Protein AF-A0A6J4G4M0-F1 (afdb_monomer_lite)

Structure (mmCIF, N/CA/C/O backbone):
data_AF-A0A6J4G4M0-F1
#
_entry.id   AF-A0A6J4G4M0-F1
#
loop_
_atom_site.group_PDB
_atom_site.id
_atom_site.type_symbol
_atom_site.label_atom_id
_atom_site.label_alt_id
_atom_site.label_comp_id
_atom_site.label_asym_id
_atom_site.label_entity_id
_atom_site.label_seq_id
_atom_site.pdbx_PDB_ins_code
_atom_site.Cartn_x
_atom_site.Cartn_y
_atom_site.Cartn_z
_atom_site.occupancy
_atom_site.B_iso_or_equiv
_atom_site.auth_seq_id
_atom_site.auth_comp_id
_atom_site.auth_asym_id
_atom_site.auth_atom_id
_atom_site.pdbx_PDB_model_num
ATO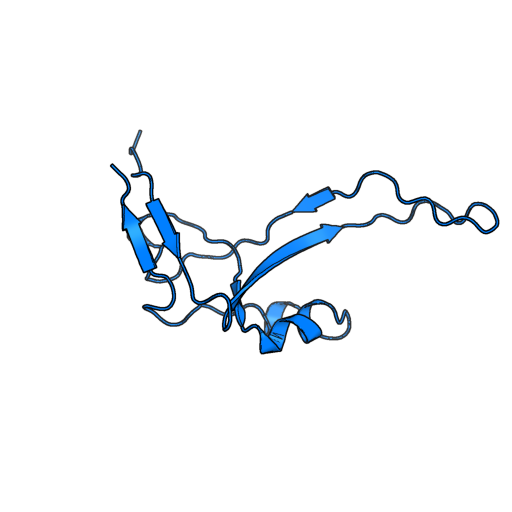M 1 N N . MET A 1 1 ? -20.506 12.046 16.656 1.00 43.09 1 MET A N 1
ATOM 2 C CA . MET A 1 1 ? -19.083 11.739 16.390 1.00 43.09 1 MET A CA 1
ATOM 3 C C . MET A 1 1 ? -18.905 10.247 16.603 1.00 43.09 1 MET A C 1
ATOM 5 O O . MET A 1 1 ? -19.056 9.804 17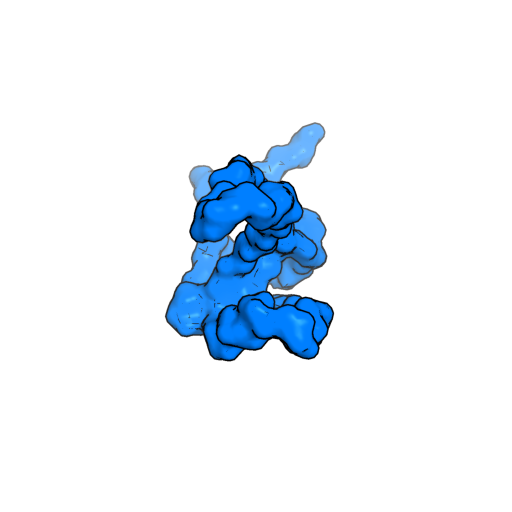.731 1.00 43.09 1 MET A O 1
ATOM 9 N N . VAL A 1 2 ? -18.706 9.461 15.544 1.00 59.28 2 VAL A N 1
ATOM 10 C CA . VAL A 1 2 ? -18.390 8.032 15.698 1.00 59.28 2 VAL A CA 1
ATOM 11 C C . VAL A 1 2 ? -16.903 7.956 16.014 1.00 59.28 2 VAL A C 1
ATOM 13 O O . VAL A 1 2 ? -16.080 8.284 15.161 1.00 59.28 2 VAL A O 1
ATOM 16 N N . TRP A 1 3 ? -16.559 7.618 17.254 1.00 60.03 3 TRP A N 1
ATOM 17 C CA . TRP A 1 3 ? -15.174 7.352 17.629 1.00 60.03 3 TRP A CA 1
ATOM 18 C C . TRP A 1 3 ? -14.712 6.101 16.876 1.00 60.03 3 TRP A C 1
ATOM 20 O O . TRP A 1 3 ? -15.330 5.044 17.000 1.00 60.03 3 TRP A O 1
ATOM 30 N N . ARG A 1 4 ? -13.677 6.235 16.042 1.00 73.94 4 ARG A N 1
ATOM 31 C CA . ARG A 1 4 ? -13.031 5.096 15.385 1.00 73.94 4 ARG A CA 1
ATOM 32 C C . ARG A 1 4 ? -11.834 4.686 16.242 1.00 73.94 4 ARG A C 1
ATOM 34 O O . ARG A 1 4 ? -11.064 5.567 16.626 1.00 73.94 4 ARG A O 1
ATOM 41 N N . PRO A 1 5 ? -11.686 3.394 16.562 1.00 78.44 5 PRO A N 1
ATOM 42 C CA . PRO A 1 5 ? -10.592 2.942 17.400 1.00 78.44 5 PRO A CA 1
ATOM 43 C C . PRO A 1 5 ? -9.241 3.179 16.727 1.00 78.44 5 PRO A C 1
ATOM 45 O O . PRO A 1 5 ? -9.125 3.097 15.502 1.00 78.44 5 PRO A O 1
ATOM 48 N N . LEU A 1 6 ? -8.212 3.449 17.533 1.00 85.31 6 LEU A N 1
ATOM 49 C CA . LEU A 1 6 ? -6.839 3.450 17.045 1.00 85.31 6 LEU A CA 1
ATOM 50 C C . LEU A 1 6 ? -6.483 2.020 16.628 1.00 85.31 6 LEU A C 1
ATOM 52 O O . LEU A 1 6 ? -6.663 1.084 17.403 1.00 85.31 6 LEU A O 1
ATOM 56 N N . ILE A 1 7 ? -5.994 1.846 15.403 1.00 88.44 7 ILE A N 1
ATOM 57 C CA . ILE A 1 7 ? -5.586 0.542 14.877 1.00 88.4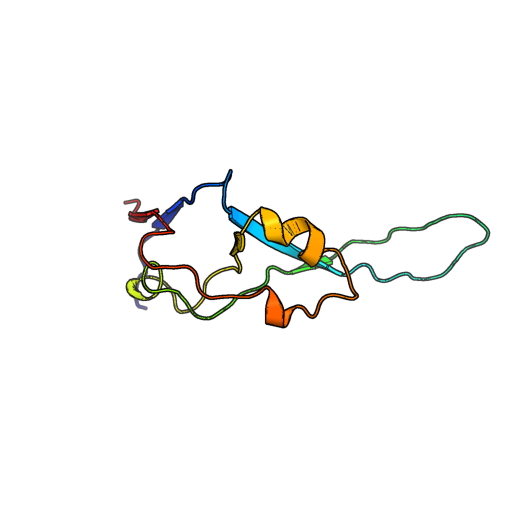4 7 ILE A CA 1
ATOM 58 C C . ILE A 1 7 ? -4.114 0.556 14.486 1.00 88.44 7 ILE A C 1
ATOM 60 O O . ILE A 1 7 ? -3.594 1.546 13.971 1.00 88.44 7 ILE A O 1
ATOM 64 N N . ARG A 1 8 ? -3.447 -0.574 14.697 1.00 90.44 8 ARG A N 1
ATOM 65 C CA . ARG A 1 8 ? -2.143 -0.896 14.135 1.00 90.44 8 ARG A CA 1
ATOM 66 C C . ARG A 1 8 ? -2.360 -1.847 12.968 1.00 90.44 8 ARG A C 1
ATOM 68 O O . ARG A 1 8 ? -2.962 -2.901 13.133 1.00 90.44 8 ARG A O 1
ATOM 75 N N . VAL A 1 9 ? -1.842 -1.480 11.803 1.00 89.44 9 VAL A N 1
ATOM 76 C CA . VAL A 1 9 ? -1.903 -2.302 10.591 1.00 89.44 9 VAL A CA 1
ATOM 77 C C . VAL A 1 9 ? -0.495 -2.786 10.269 1.00 89.44 9 VAL A C 1
ATOM 79 O O . VAL A 1 9 ? 0.437 -1.984 10.218 1.00 89.44 9 VAL A O 1
ATOM 82 N N . ARG A 1 10 ? -0.333 -4.094 10.070 1.00 91.19 10 ARG A N 1
ATOM 83 C CA . ARG A 1 10 ? 0.916 -4.735 9.638 1.00 91.19 10 ARG A CA 1
ATOM 84 C C . ARG A 1 10 ? 0.681 -5.509 8.339 1.00 91.19 10 ARG A C 1
ATOM 86 O O . ARG A 1 10 ? -0.415 -6.010 8.101 1.00 91.19 10 ARG A O 1
ATOM 93 N N . CYS A 1 11 ? 1.726 -5.643 7.537 1.00 90.50 11 CYS A N 1
ATOM 94 C CA . CYS A 1 11 ? 1.778 -6.495 6.352 1.00 90.50 11 CYS A CA 1
ATOM 95 C C . CYS A 1 11 ? 3.175 -7.111 6.230 1.00 90.50 11 CYS A C 1
ATOM 97 O O . CYS A 1 11 ? 4.121 -6.643 6.866 1.00 90.50 11 CYS A O 1
ATOM 99 N N . ASP A 1 12 ? 3.302 -8.142 5.401 1.00 91.81 12 ASP A N 1
ATOM 100 C CA . ASP A 1 12 ? 4.600 -8.679 5.002 1.00 91.81 12 ASP A CA 1
ATOM 101 C C . ASP A 1 12 ? 5.319 -7.672 4.089 1.00 91.81 12 ASP A C 1
ATOM 103 O O . ASP A 1 12 ? 4.918 -7.478 2.943 1.00 91.81 12 ASP A O 1
ATOM 107 N N . PHE A 1 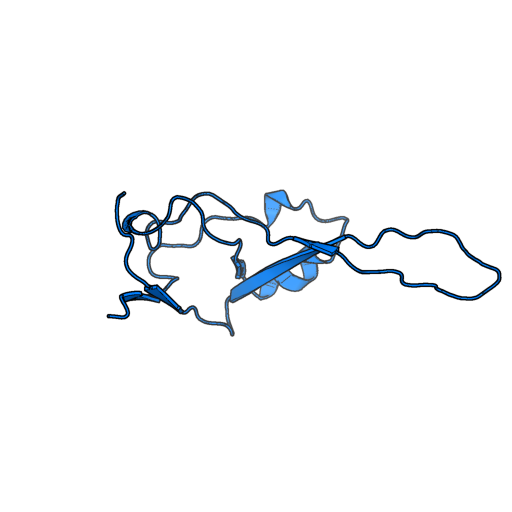13 ? 6.360 -7.011 4.599 1.00 85.56 13 PHE A N 1
ATOM 108 C CA . PHE A 1 13 ? 7.132 -6.033 3.831 1.00 85.56 13 PHE A CA 1
ATOM 109 C C . PHE A 1 13 ? 8.080 -6.673 2.813 1.00 85.56 13 PHE A C 1
ATOM 111 O O . PHE A 1 13 ? 8.454 -6.008 1.846 1.00 85.56 13 PHE A O 1
ATOM 118 N N . ASP A 1 14 ? 8.452 -7.942 2.970 1.00 90.44 14 ASP A N 1
ATOM 119 C CA . ASP A 1 14 ? 9.241 -8.644 1.952 1.00 90.44 14 ASP A CA 1
ATOM 120 C C . ASP A 1 14 ? 8.388 -8.924 0.718 1.00 90.44 14 ASP A C 1
ATOM 122 O O . ASP A 1 14 ? 8.891 -8.943 -0.405 1.00 90.44 14 ASP A O 1
ATOM 126 N N . ARG A 1 15 ? 7.073 -9.030 0.903 1.00 90.44 15 ARG A N 1
ATOM 127 C CA . ARG A 1 15 ? 6.128 -9.205 -0.192 1.00 90.44 15 ARG A CA 1
ATOM 128 C C . ARG A 1 15 ? 5.459 -7.918 -0.663 1.00 90.44 15 ARG A C 1
ATOM 130 O O . ARG A 1 15 ? 5.169 -7.809 -1.848 1.00 90.44 15 ARG A O 1
ATOM 137 N N . PHE A 1 16 ? 5.225 -6.943 0.207 1.00 88.75 16 PHE A N 1
ATOM 138 C CA . PHE A 1 16 ? 4.414 -5.767 -0.107 1.00 88.75 16 PHE A CA 1
ATOM 139 C C . PHE A 1 16 ? 5.100 -4.443 0.243 1.00 88.75 16 PHE A C 1
ATOM 141 O O . PHE A 1 16 ? 5.797 -4.327 1.248 1.00 88.75 16 PHE A O 1
ATOM 148 N N . ALA A 1 17 ? 4.863 -3.412 -0.570 1.00 84.62 17 ALA A N 1
ATOM 149 C CA . ALA A 1 17 ? 5.426 -2.077 -0.383 1.00 84.62 17 ALA A CA 1
ATOM 150 C C . ALA A 1 17 ? 4.331 -0.991 -0.452 1.00 84.62 17 ALA A C 1
ATOM 152 O O . ALA A 1 17 ? 3.620 -0.904 -1.460 1.00 84.62 17 ALA A O 1
ATOM 153 N N . PRO A 1 18 ? 4.175 -0.149 0.588 1.00 79.50 18 PRO A N 1
ATOM 154 C CA . PRO A 1 18 ? 3.383 1.077 0.501 1.00 79.50 18 PRO A CA 1
ATOM 155 C C . PRO A 1 18 ? 4.006 2.055 -0.499 1.00 79.50 18 PRO A C 1
ATOM 157 O O . PRO A 1 18 ? 5.231 2.158 -0.564 1.00 79.50 18 PRO A O 1
ATOM 160 N N . ILE A 1 19 ? 3.180 2.792 -1.247 1.00 78.31 19 ILE A N 1
ATOM 161 C CA . ILE A 1 19 ? 3.672 3.758 -2.240 1.00 78.31 19 ILE A CA 1
ATOM 162 C C . ILE A 1 19 ? 3.379 5.215 -1.872 1.00 78.31 19 ILE A C 1
ATOM 164 O O . ILE A 1 19 ? 2.273 5.579 -1.463 1.00 78.31 19 ILE A O 1
ATOM 168 N N . GLU A 1 20 ? 4.377 6.062 -2.110 1.00 67.44 20 GLU A N 1
ATOM 169 C CA . GLU A 1 20 ? 4.284 7.520 -2.075 1.00 67.44 20 GLU A CA 1
ATOM 170 C C . GLU A 1 20 ? 4.422 8.056 -3.507 1.00 67.44 20 GLU A C 1
ATOM 172 O O . GLU A 1 20 ? 5.287 7.617 -4.266 1.00 67.44 20 GLU A O 1
ATOM 177 N N . VAL A 1 21 ? 3.564 8.997 -3.904 1.00 60.00 21 VAL A N 1
ATOM 178 C CA . VAL A 1 21 ? 3.672 9.694 -5.193 1.00 60.00 21 VAL A CA 1
ATOM 179 C C . VAL A 1 21 ? 4.448 10.980 -4.961 1.00 60.00 21 VAL A C 1
ATOM 181 O O . VAL A 1 21 ? 3.937 11.898 -4.322 1.00 60.00 21 VAL A O 1
ATOM 184 N N . VAL A 1 22 ? 5.662 11.073 -5.497 1.00 56.66 22 VAL A N 1
ATOM 185 C CA . VAL A 1 22 ? 6.460 12.305 -5.472 1.00 56.66 22 VAL A CA 1
ATOM 186 C C . VAL A 1 22 ? 6.215 13.067 -6.770 1.00 56.66 22 VAL A C 1
ATOM 188 O O . VAL A 1 22 ? 6.514 12.561 -7.848 1.00 56.66 22 VAL A O 1
ATOM 191 N N . GLN A 1 23 ? 5.672 14.283 -6.685 1.00 53.41 23 GLN A N 1
ATOM 192 C CA . GLN A 1 23 ? 5.635 15.192 -7.829 1.00 53.41 23 GLN A CA 1
ATOM 193 C C . GLN A 1 23 ? 6.854 16.109 -7.747 1.00 53.41 23 GLN A C 1
ATOM 195 O O . GLN A 1 23 ? 6.928 16.984 -6.882 1.00 53.41 23 GLN A O 1
ATOM 200 N N . SER A 1 24 ? 7.820 15.901 -8.638 1.00 53.16 24 SER A N 1
ATOM 201 C CA . SER A 1 24 ? 8.863 16.885 -8.912 1.00 53.16 24 SER A CA 1
ATOM 202 C C . SER A 1 24 ? 8.379 17.816 -10.025 1.00 53.16 24 SER A C 1
ATOM 204 O O . SER A 1 24 ? 7.963 17.372 -11.094 1.00 53.16 24 SER A O 1
ATOM 206 N N . PHE A 1 25 ? 8.410 19.123 -9.773 1.00 49.00 25 PHE A N 1
ATOM 207 C CA . PHE A 1 25 ? 8.202 20.132 -10.809 1.00 49.00 25 PHE A CA 1
ATOM 208 C C . PHE A 1 25 ? 9.582 20.615 -11.268 1.00 49.00 25 PHE A C 1
ATOM 210 O O . PHE A 1 25 ? 10.246 21.308 -10.499 1.00 49.00 25 PHE A O 1
ATOM 217 N N . PRO A 1 26 ? 10.066 20.266 -12.475 1.00 49.28 26 PRO A N 1
ATOM 218 C CA . PRO A 1 26 ? 11.263 20.904 -12.999 1.00 49.28 26 PRO A CA 1
ATOM 219 C C . PRO A 1 26 ? 10.937 22.363 -13.344 1.00 49.28 26 PRO A C 1
ATOM 221 O O . PRO A 1 26 ? 10.211 22.638 -14.300 1.00 49.28 26 PRO A O 1
ATOM 224 N N . VAL A 1 27 ? 11.483 23.307 -12.577 1.00 49.09 27 VAL A N 1
ATOM 225 C CA . VAL A 1 27 ? 11.555 24.722 -12.963 1.00 49.09 27 VAL A CA 1
ATOM 226 C C . VAL A 1 27 ? 12.964 24.990 -13.478 1.00 49.09 27 VAL A C 1
ATOM 228 O O . VAL A 1 27 ? 13.897 25.132 -12.703 1.00 49.09 27 VAL A O 1
ATOM 231 N N . GLY A 1 28 ? 13.088 25.053 -14.806 1.00 47.50 28 GLY A N 1
ATOM 232 C CA . GLY A 1 28 ? 14.217 25.650 -15.523 1.00 47.50 28 GLY A CA 1
ATOM 233 C C . GLY A 1 28 ? 15.567 24.921 -15.449 1.00 47.50 28 GLY A C 1
ATOM 234 O O . GLY A 1 28 ? 16.113 24.640 -14.391 1.00 47.50 28 GLY A O 1
ATOM 235 N N . LEU A 1 29 ? 16.181 24.716 -16.616 1.00 49.00 29 LEU A N 1
ATOM 236 C CA . LEU A 1 29 ? 17.622 24.483 -16.717 1.00 49.00 29 LEU A CA 1
ATOM 237 C C . LEU A 1 29 ? 18.337 25.831 -16.566 1.00 49.00 29 LEU A C 1
ATOM 239 O O . LEU A 1 29 ? 18.441 26.593 -17.530 1.00 49.00 29 LEU A O 1
ATOM 243 N N . ALA A 1 30 ? 18.849 26.139 -15.378 1.00 48.69 30 ALA A N 1
ATOM 244 C CA . ALA A 1 30 ? 19.818 27.217 -15.228 1.00 48.69 30 ALA A CA 1
ATOM 245 C C . ALA A 1 30 ? 21.212 26.654 -15.532 1.00 48.69 30 ALA A C 1
ATOM 247 O O . ALA A 1 30 ? 21.875 26.093 -14.671 1.00 48.69 30 ALA A O 1
ATOM 248 N N . LYS A 1 31 ? 21.636 26.771 -16.797 1.00 50.06 31 LYS A N 1
ATOM 249 C CA . LYS A 1 31 ? 23.049 26.744 -17.220 1.00 50.06 31 LYS A CA 1
ATOM 250 C C . LYS A 1 31 ? 23.930 25.665 -16.546 1.00 50.06 31 LYS A C 1
ATOM 252 O O . LYS A 1 31 ? 25.009 25.977 -16.061 1.00 50.06 31 LYS A O 1
ATOM 257 N N . GLY A 1 32 ? 23.494 24.406 -16.584 1.00 53.91 32 GLY A N 1
ATOM 258 C CA . GLY A 1 32 ? 24.301 23.255 -16.153 1.00 53.91 32 GLY A CA 1
ATOM 259 C C . GLY A 1 32 ? 24.029 22.734 -14.741 1.00 53.91 32 GLY A C 1
ATOM 260 O O . GLY A 1 32 ? 24.533 21.660 -14.426 1.00 53.91 32 GLY A O 1
ATOM 261 N N . ASP A 1 33 ? 23.186 23.404 -13.951 1.00 47.25 33 ASP A N 1
ATOM 262 C CA . ASP A 1 33 ? 22.832 22.958 -12.600 1.00 47.25 33 ASP A CA 1
ATOM 263 C C . ASP A 1 33 ? 21.389 22.428 -12.538 1.00 47.25 33 ASP A C 1
ATOM 265 O O . ASP A 1 33 ? 20.444 23.055 -13.028 1.00 47.25 33 ASP A O 1
ATOM 269 N N . VAL A 1 34 ? 21.211 21.255 -11.920 1.00 55.50 34 VAL A N 1
ATOM 270 C CA . VAL A 1 34 ? 19.893 20.717 -11.552 1.00 55.50 34 VAL A CA 1
ATOM 271 C C . VAL A 1 34 ? 19.489 21.352 -10.226 1.00 55.50 34 VAL A C 1
ATOM 273 O O . VAL A 1 34 ? 20.033 21.011 -9.177 1.00 55.50 34 VAL A O 1
ATOM 276 N N . VAL A 1 35 ? 18.528 22.270 -10.266 1.00 52.88 35 VAL A N 1
ATOM 277 C CA . VAL A 1 35 ? 17.924 22.843 -9.059 1.00 52.88 35 VAL A CA 1
ATOM 278 C C . VAL A 1 35 ? 16.709 21.993 -8.681 1.00 52.88 35 VAL A C 1
ATOM 280 O O . VAL A 1 35 ? 15.741 21.922 -9.436 1.00 52.88 35 VAL A O 1
ATOM 283 N N . ILE A 1 36 ? 16.758 21.325 -7.524 1.00 58.41 36 ILE A N 1
ATOM 284 C CA . ILE A 1 36 ? 15.601 20.629 -6.939 1.00 58.41 36 ILE A CA 1
ATOM 285 C C . ILE A 1 36 ? 14.997 21.557 -5.883 1.00 58.41 36 ILE A C 1
ATOM 287 O O . ILE A 1 36 ? 15.531 21.668 -4.782 1.00 58.41 36 ILE A O 1
ATOM 291 N N . GLU A 1 37 ? 13.899 22.238 -6.210 1.00 60.66 37 GLU A N 1
ATOM 292 C CA . GLU A 1 37 ? 13.103 22.974 -5.220 1.00 60.66 37 GLU A CA 1
ATOM 293 C C . GLU A 1 37 ? 11.985 22.076 -4.653 1.00 60.66 37 GLU A C 1
ATOM 295 O O . GLU A 1 37 ? 11.606 21.077 -5.265 1.00 60.66 37 GLU A O 1
ATOM 300 N N . THR A 1 38 ? 11.524 22.398 -3.439 1.00 57.19 38 THR A N 1
ATOM 301 C CA . THR A 1 38 ? 10.668 21.613 -2.530 1.00 57.19 38 THR A CA 1
ATOM 302 C C . THR A 1 38 ? 9.846 20.493 -3.185 1.00 57.19 38 THR A C 1
ATOM 304 O O . THR A 1 38 ? 8.829 20.725 -3.837 1.00 57.19 38 THR A O 1
ATOM 307 N N . THR A 1 39 ? 10.235 19.243 -2.924 1.00 61.09 39 THR A N 1
ATOM 308 C CA . THR A 1 39 ? 9.472 18.055 -3.320 1.00 61.09 39 THR A CA 1
ATOM 309 C C . THR A 1 39 ? 8.169 17.964 -2.528 1.00 61.09 39 THR A C 1
ATOM 311 O O . THR A 1 39 ? 8.197 17.888 -1.297 1.00 61.09 39 THR A O 1
ATOM 314 N N . ARG A 1 40 ? 7.022 17.918 -3.217 1.00 67.88 40 ARG A N 1
ATOM 315 C CA . ARG A 1 40 ? 5.733 17.574 -2.602 1.00 67.88 40 ARG A CA 1
ATOM 316 C C . ARG A 1 40 ? 5.399 16.122 -2.920 1.00 67.88 40 ARG A C 1
ATOM 318 O O . ARG A 1 40 ? 5.298 15.739 -4.083 1.00 67.88 40 ARG A O 1
ATOM 325 N N . ALA A 1 41 ? 5.186 15.336 -1.873 1.00 69.62 41 ALA A N 1
ATOM 326 C CA . ALA A 1 41 ? 4.669 13.984 -1.991 1.00 69.62 41 ALA A CA 1
ATOM 327 C C . ALA A 1 41 ? 3.189 13.938 -1.594 1.00 69.62 41 ALA A C 1
ATOM 329 O O . ALA A 1 41 ? 2.731 14.694 -0.733 1.00 69.62 41 ALA A O 1
ATOM 330 N N . SER A 1 42 ? 2.434 13.059 -2.242 1.00 78.88 42 SER A N 1
ATOM 331 C CA . SER A 1 42 ? 1.072 12.692 -1.861 1.00 78.88 42 SER A CA 1
ATOM 332 C C . SER A 1 42 ? 0.984 11.177 -1.741 1.00 78.88 42 SER A C 1
ATOM 334 O O . SER A 1 42 ? 1.570 10.447 -2.534 1.00 78.88 42 SER A O 1
ATOM 336 N N . ILE A 1 43 ? 0.232 10.688 -0.762 1.00 85.44 43 ILE A N 1
ATOM 337 C CA . ILE A 1 43 ? -0.008 9.253 -0.602 1.00 85.44 43 ILE A CA 1
ATOM 338 C C . ILE A 1 43 ? -1.198 8.861 -1.472 1.00 85.44 43 ILE A C 1
ATOM 340 O O . ILE A 1 43 ? -2.263 9.482 -1.393 1.00 85.44 43 ILE A O 1
ATOM 344 N N . LEU A 1 44 ? -1.035 7.818 -2.287 1.00 88.88 44 LEU A N 1
ATOM 345 C CA . LEU A 1 44 ? -2.138 7.310 -3.090 1.00 88.88 44 LEU A CA 1
ATOM 346 C C . LEU A 1 44 ? -3.087 6.480 -2.221 1.00 88.88 44 LEU A C 1
ATOM 348 O O . LEU A 1 44 ? -2.658 5.609 -1.464 1.00 88.88 44 LEU A O 1
ATOM 352 N N . THR A 1 45 ? -4.388 6.739 -2.349 1.00 91.88 45 THR A N 1
ATOM 353 C CA . THR A 1 45 ? -5.432 6.016 -1.610 1.00 91.88 45 THR A CA 1
ATOM 354 C C . THR A 1 45 ? -6.408 5.326 -2.553 1.00 91.88 45 THR A C 1
ATOM 356 O O . THR A 1 45 ? -6.559 5.714 -3.710 1.00 91.88 45 THR A O 1
ATOM 359 N N . MET A 1 46 ? -7.070 4.288 -2.050 1.00 92.88 46 MET A N 1
ATOM 360 C CA . MET A 1 46 ? -8.072 3.501 -2.764 1.00 92.88 46 MET A CA 1
ATOM 361 C C . MET A 1 46 ? -9.189 3.042 -1.806 1.00 92.88 46 MET A C 1
ATOM 363 O O . MET A 1 46 ? -9.017 3.156 -0.583 1.00 92.88 46 MET A O 1
ATOM 367 N N . PRO A 1 47 ? -10.320 2.510 -2.317 1.00 95.00 47 PRO A N 1
ATOM 368 C CA . PRO A 1 47 ? -11.342 1.896 -1.474 1.00 95.00 47 PRO A CA 1
ATOM 369 C C . PRO A 1 47 ? -10.757 0.814 -0.552 1.00 95.00 47 PRO A C 1
ATOM 371 O O . PRO A 1 47 ? -9.774 0.150 -0.906 1.00 95.00 47 PRO A O 1
ATOM 374 N N . PRO A 1 48 ? -11.328 0.628 0.645 1.00 94.56 48 PRO A N 1
ATOM 375 C CA . PRO A 1 48 ? -10.777 -0.275 1.628 1.00 94.56 48 PRO A CA 1
ATOM 376 C C . PRO A 1 48 ? -10.967 -1.716 1.153 1.00 94.56 48 PRO A C 1
ATOM 378 O O . PRO A 1 48 ? -11.968 -2.069 0.534 1.00 94.56 48 PRO A O 1
ATOM 381 N N . GLY A 1 49 ? -9.979 -2.554 1.456 1.00 92.75 49 GLY A N 1
ATOM 382 C CA . GLY A 1 49 ? -10.145 -4.000 1.357 1.00 92.75 49 GLY A CA 1
ATOM 383 C C . GLY A 1 49 ? -10.942 -4.542 2.549 1.00 92.75 49 GLY A C 1
ATOM 384 O O . GLY A 1 49 ? -11.181 -3.799 3.505 1.00 92.75 49 GLY A O 1
ATOM 385 N N . PRO A 1 50 ? -11.293 -5.837 2.535 1.00 94.75 50 PRO A N 1
ATOM 386 C CA . PRO A 1 50 ? -12.055 -6.476 3.610 1.00 94.75 50 PRO A CA 1
ATOM 387 C C . PRO A 1 50 ? -11.398 -6.312 4.988 1.00 94.75 50 PRO A C 1
ATOM 389 O O . PRO A 1 50 ? -12.101 -6.083 5.965 1.00 94.75 50 PRO A O 1
ATOM 392 N N . ASP A 1 51 ? -10.064 -6.311 5.051 1.00 94.19 51 ASP A N 1
ATOM 393 C CA . ASP A 1 51 ? -9.311 -6.160 6.304 1.00 94.19 51 ASP A CA 1
ATOM 394 C C . ASP A 1 51 ? -9.470 -4.760 6.947 1.00 94.19 51 ASP A C 1
ATOM 396 O O . ASP A 1 51 ? -9.299 -4.604 8.152 1.00 94.19 51 ASP A O 1
ATOM 400 N N . ILE A 1 52 ? -9.802 -3.723 6.162 1.00 93.81 52 ILE A N 1
ATOM 401 C CA . ILE A 1 52 ? -9.862 -2.314 6.613 1.00 93.81 52 ILE A CA 1
ATOM 402 C C . ILE A 1 52 ? -11.285 -1.745 6.588 1.00 93.81 52 ILE A C 1
ATOM 404 O O . ILE A 1 52 ? -11.553 -0.773 7.292 1.00 93.81 52 ILE A O 1
ATOM 408 N N . ALA A 1 53 ? -12.206 -2.329 5.817 1.00 93.81 53 ALA A N 1
ATOM 409 C CA . ALA A 1 53 ? -13.532 -1.760 5.558 1.00 93.81 53 ALA A CA 1
ATOM 410 C C . ALA A 1 53 ? -14.340 -1.464 6.835 1.00 93.81 53 ALA A C 1
ATOM 412 O O . ALA A 1 53 ? -15.047 -0.458 6.899 1.00 93.81 53 ALA A O 1
ATOM 413 N N . SER A 1 54 ? -14.183 -2.285 7.877 1.00 91.69 54 SER A N 1
ATOM 414 C CA . SER A 1 54 ? -14.824 -2.079 9.184 1.00 91.69 54 SER A CA 1
ATOM 415 C C . SER A 1 54 ? -14.246 -0.898 9.979 1.00 91.69 54 SER A C 1
ATOM 417 O O . SER A 1 54 ? -14.897 -0.391 10.890 1.00 91.69 54 SER A O 1
ATOM 419 N N . TYR A 1 55 ? -13.037 -0.440 9.640 1.00 89.81 55 TYR A N 1
ATOM 420 C CA . TYR A 1 55 ? -12.285 0.575 10.384 1.00 89.81 55 TYR A CA 1
ATOM 421 C C . TYR A 1 55 ? -12.137 1.904 9.650 1.00 89.81 55 TYR A C 1
ATOM 423 O O . TYR A 1 55 ? -12.090 2.940 10.312 1.00 89.81 55 TYR A O 1
ATOM 431 N N . HIS A 1 56 ? -12.073 1.917 8.314 1.00 90.69 56 HIS A N 1
ATOM 432 C CA . HIS A 1 56 ? -11.910 3.131 7.504 1.00 90.69 56 HIS A CA 1
ATOM 433 C C . HIS A 1 56 ? -12.515 2.972 6.101 1.00 90.69 56 HIS A C 1
ATOM 435 O O . HIS A 1 56 ? -12.599 1.870 5.568 1.00 90.69 56 HIS A O 1
ATOM 441 N N . ASP A 1 57 ? -12.920 4.084 5.488 1.00 92.00 57 ASP A N 1
ATOM 442 C CA . ASP A 1 57 ? -13.539 4.140 4.152 1.00 92.00 57 ASP A CA 1
ATOM 443 C C . ASP A 1 57 ? -12.523 4.235 3.002 1.00 92.00 57 ASP A C 1
ATOM 445 O O . ASP A 1 57 ? -12.899 4.313 1.835 1.00 92.00 57 ASP A O 1
ATOM 449 N N . ARG A 1 58 ? -11.231 4.253 3.336 1.00 91.56 58 ARG A N 1
ATOM 450 C CA . ARG A 1 58 ? -10.096 4.350 2.416 1.00 91.56 58 ARG A CA 1
ATOM 451 C C . ARG A 1 58 ? -8.874 3.713 3.044 1.00 91.56 58 ARG A C 1
ATOM 453 O O . ARG A 1 58 ? -8.696 3.784 4.259 1.00 91.56 58 ARG A O 1
ATOM 460 N N . LYS A 1 59 ? -8.012 3.159 2.202 1.00 91.31 59 LYS A N 1
ATOM 461 C CA . LYS A 1 59 ? -6.674 2.698 2.578 1.00 91.31 59 LYS A CA 1
ATOM 462 C C . LYS A 1 59 ? -5.634 3.260 1.618 1.00 91.31 59 LYS A C 1
ATOM 464 O O . LYS A 1 59 ? -5.975 3.677 0.511 1.00 91.31 59 LYS A O 1
ATOM 469 N N . ILE A 1 60 ? -4.375 3.240 2.033 1.00 91.38 60 ILE A N 1
ATOM 470 C CA . ILE A 1 60 ? -3.250 3.518 1.139 1.00 91.38 60 ILE A CA 1
ATOM 471 C C . ILE A 1 60 ? -3.108 2.392 0.108 1.00 91.38 60 ILE A C 1
ATOM 473 O O . ILE A 1 60 ? -3.475 1.242 0.375 1.00 91.38 60 ILE A O 1
ATOM 477 N N . VAL A 1 61 ? -2.586 2.720 -1.070 1.00 92.94 61 VAL A N 1
ATOM 478 C CA . VAL A 1 61 ? -2.209 1.704 -2.054 1.00 92.94 61 VAL A CA 1
ATOM 479 C C . VAL A 1 61 ? -0.942 0.994 -1.580 1.00 92.94 61 VAL A C 1
ATOM 481 O O . VAL A 1 61 ? 0.022 1.620 -1.144 1.00 92.94 61 VAL A O 1
ATOM 484 N N . ILE A 1 62 ? -0.973 -0.331 -1.667 1.00 92.19 62 ILE A N 1
ATOM 485 C CA . ILE A 1 62 ? 0.128 -1.225 -1.324 1.00 92.19 62 ILE A CA 1
ATOM 486 C C . ILE A 1 62 ? 0.326 -2.129 -2.538 1.00 92.19 62 ILE A C 1
ATOM 488 O O . ILE A 1 62 ? -0.636 -2.756 -2.987 1.00 92.19 62 ILE A O 1
ATOM 492 N N . LEU A 1 63 ? 1.542 -2.167 -3.077 1.00 92.69 63 LEU A N 1
ATOM 493 C CA . LEU A 1 63 ? 1.896 -2.984 -4.237 1.00 92.69 63 LEU A CA 1
ATOM 494 C C . LEU A 1 63 ? 2.595 -4.271 -3.799 1.00 92.69 63 LEU A C 1
ATOM 496 O O . LEU A 1 63 ? 3.257 -4.293 -2.763 1.00 92.69 63 LEU A O 1
ATOM 500 N N . GLU A 1 64 ? 2.486 -5.328 -4.604 1.00 92.06 64 GLU A N 1
ATOM 501 C CA . GLU A 1 64 ? 3.423 -6.458 -4.526 1.00 92.06 64 GLU A CA 1
ATOM 502 C C . GLU A 1 64 ? 4.841 -5.936 -4.816 1.00 92.06 64 GLU A C 1
ATOM 504 O O . GLU A 1 64 ? 5.041 -5.092 -5.694 1.00 92.06 64 GLU A O 1
ATOM 509 N N . ARG A 1 65 ? 5.844 -6.436 -4.096 1.00 89.75 65 ARG A N 1
ATOM 510 C CA . ARG A 1 65 ? 7.229 -5.952 -4.176 1.00 89.75 65 ARG A CA 1
ATOM 511 C C . ARG A 1 65 ? 7.814 -6.115 -5.576 1.00 89.75 65 ARG A C 1
ATOM 513 O O . ARG A 1 65 ? 8.595 -5.275 -6.013 1.00 89.75 65 ARG A O 1
ATOM 520 N N . THR A 1 66 ? 7.408 -7.157 -6.293 1.00 91.94 66 THR A N 1
ATOM 521 C CA . THR A 1 66 ? 7.814 -7.405 -7.683 1.00 91.94 66 THR A CA 1
ATOM 522 C C . THR A 1 66 ? 7.308 -6.335 -8.653 1.00 91.94 66 THR A C 1
ATOM 524 O O . THR A 1 66 ? 7.947 -6.111 -9.672 1.00 91.94 66 THR A O 1
ATOM 527 N N . ALA A 1 67 ? 6.222 -5.633 -8.321 1.00 91.56 67 ALA A N 1
ATOM 528 C CA . ALA A 1 67 ? 5.655 -4.551 -9.126 1.00 91.56 67 ALA A CA 1
ATOM 529 C C . ALA A 1 67 ? 6.277 -3.174 -8.821 1.00 91.56 67 ALA A C 1
ATOM 531 O O . ALA A 1 67 ? 5.886 -2.173 -9.418 1.00 91.56 67 ALA A O 1
ATOM 532 N N . LEU A 1 68 ? 7.233 -3.089 -7.885 1.00 89.38 68 LEU A N 1
ATOM 533 C CA . LEU A 1 68 ? 7.838 -1.812 -7.497 1.00 89.38 68 LEU A CA 1
ATOM 534 C C . LEU A 1 68 ? 8.714 -1.214 -8.607 1.00 89.38 68 LEU A C 1
ATOM 536 O O . LEU A 1 68 ? 8.781 0.004 -8.735 1.00 89.38 68 LEU A O 1
ATOM 540 N N . ALA A 1 69 ? 9.373 -2.055 -9.410 1.00 90.75 69 ALA A N 1
ATOM 541 C CA . ALA A 1 69 ? 10.134 -1.588 -10.567 1.00 90.75 69 ALA A CA 1
ATOM 542 C C . ALA A 1 69 ? 9.198 -0.977 -11.621 1.00 90.75 69 ALA A C 1
ATOM 544 O O . ALA A 1 69 ? 9.400 0.161 -12.033 1.00 90.75 69 ALA A O 1
ATOM 545 N N . ASP A 1 70 ? 8.121 -1.691 -11.956 1.00 93.25 70 ASP A N 1
ATOM 546 C CA . ASP A 1 70 ? 7.099 -1.237 -12.903 1.00 93.25 70 ASP A CA 1
ATOM 547 C C . ASP A 1 70 ? 6.393 0.044 -12.432 1.00 93.25 70 ASP A C 1
ATOM 549 O O . ASP A 1 70 ? 5.987 0.862 -13.248 1.00 93.25 70 ASP A O 1
ATOM 553 N N . TRP A 1 71 ? 6.272 0.263 -11.117 1.00 90.38 71 TRP A N 1
ATOM 554 C CA . TRP A 1 71 ? 5.715 1.501 -10.559 1.00 90.38 71 TRP A CA 1
ATOM 555 C C . TRP A 1 71 ? 6.526 2.752 -10.924 1.00 90.38 71 TRP A C 1
ATOM 557 O O . TRP A 1 71 ? 5.958 3.835 -11.072 1.00 90.38 71 TRP A O 1
ATOM 567 N N . LEU A 1 72 ? 7.847 2.614 -11.050 1.00 89.06 72 LEU A N 1
ATOM 568 C CA . LEU A 1 72 ? 8.744 3.712 -11.414 1.00 89.06 72 LEU A CA 1
ATOM 569 C C . LEU A 1 72 ? 8.889 3.872 -12.935 1.00 89.06 72 LEU A C 1
ATOM 571 O O . LEU A 1 72 ? 9.431 4.884 -13.385 1.00 89.06 72 LEU A O 1
ATOM 575 N N . ASP A 1 73 ? 8.405 2.908 -13.721 1.00 90.62 73 A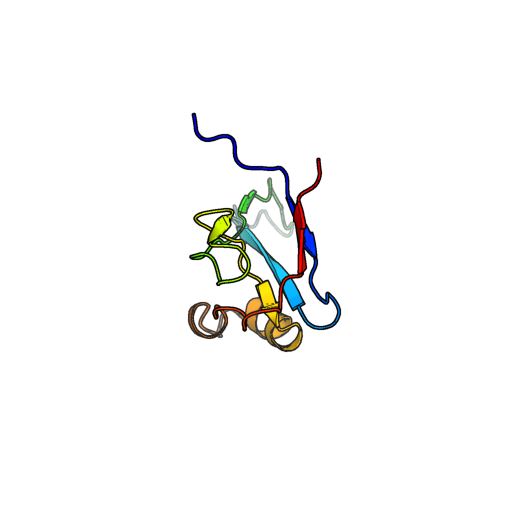SP A N 1
ATOM 576 C CA . ASP A 1 73 ? 8.404 2.978 -15.178 1.00 90.62 73 ASP A CA 1
ATOM 577 C C . ASP A 1 73 ? 7.164 3.730 -15.685 1.00 90.62 73 ASP A C 1
ATOM 579 O O . ASP A 1 73 ? 6.038 3.234 -15.661 1.00 90.62 73 ASP A O 1
ATOM 583 N N . LEU A 1 74 ? 7.383 4.942 -16.203 1.00 87.81 74 LEU A N 1
ATOM 584 C CA . LEU A 1 74 ? 6.323 5.795 -16.748 1.00 87.81 74 LEU A CA 1
ATOM 585 C C . LEU A 1 74 ? 5.643 5.209 -17.998 1.00 87.81 74 LEU A C 1
ATOM 587 O O . LEU A 1 74 ? 4.585 5.705 -18.394 1.00 87.81 74 LEU A O 1
ATOM 591 N N . ALA A 1 75 ? 6.225 4.184 -18.631 1.00 94.69 75 ALA A N 1
ATOM 592 C CA . ALA A 1 75 ? 5.591 3.464 -19.731 1.00 94.69 75 ALA A CA 1
ATOM 593 C C . ALA A 1 75 ? 4.527 2.465 -19.246 1.00 94.69 75 ALA A C 1
ATOM 595 O O . ALA A 1 75 ? 3.639 2.098 -20.022 1.00 94.69 75 ALA A O 1
ATOM 596 N N . VAL A 1 76 ? 4.581 2.038 -17.979 1.00 93.12 76 VAL A N 1
ATOM 597 C CA . VAL A 1 76 ? 3.605 1.109 -17.404 1.00 93.12 76 VAL A CA 1
ATOM 598 C C . VAL A 1 76 ? 2.383 1.888 -16.905 1.00 93.12 76 VAL A C 1
ATOM 600 O O . VAL A 1 76 ? 2.498 2.754 -16.035 1.00 93.12 76 VAL A O 1
ATOM 603 N N . PRO A 1 77 ? 1.165 1.587 -17.396 1.00 91.81 77 PRO A N 1
ATOM 604 C CA . PRO A 1 77 ? -0.031 2.268 -16.922 1.00 91.81 77 PRO A CA 1
ATOM 605 C C . PRO A 1 77 ? -0.272 1.992 -15.438 1.00 91.81 77 PRO A C 1
ATOM 607 O O . PRO A 1 77 ? -0.482 0.846 -15.032 1.00 91.81 77 PRO A O 1
ATOM 610 N N . THR A 1 78 ? -0.340 3.047 -14.628 1.00 88.31 78 THR A N 1
ATOM 611 C CA . THR A 1 78 ? -0.547 2.970 -13.175 1.00 88.31 78 THR A CA 1
ATOM 612 C C . THR A 1 78 ? -1.772 2.125 -12.790 1.00 88.31 78 THR A C 1
ATOM 614 O O . THR A 1 78 ? -1.724 1.355 -11.829 1.00 88.31 78 THR A O 1
ATOM 617 N N . GLN A 1 79 ? -2.870 2.201 -13.557 1.00 88.88 79 GLN A N 1
ATOM 618 C CA . GLN A 1 79 ? -4.091 1.429 -13.273 1.00 88.88 79 GLN A CA 1
ATOM 619 C C . GLN A 1 79 ? -3.897 -0.090 -13.411 1.00 88.88 79 GLN A C 1
ATOM 621 O O . GLN A 1 79 ? -4.682 -0.851 -12.853 1.00 88.88 79 GLN A O 1
ATOM 626 N N . SER A 1 80 ? -2.867 -0.544 -14.132 1.00 91.88 80 SER A N 1
ATOM 627 C CA . SER A 1 80 ? -2.567 -1.975 -14.281 1.00 91.88 80 SER A CA 1
ATOM 628 C C . SER A 1 80 ? -1.923 -2.588 -13.025 1.00 91.88 80 SER A C 1
ATOM 630 O O . SER A 1 80 ? -2.065 -3.797 -12.789 1.00 91.88 80 SER A O 1
ATOM 632 N N . LEU A 1 81 ? -1.276 -1.743 -12.208 1.00 92.06 81 LEU A N 1
ATOM 633 C CA . LEU A 1 81 ? -0.531 -2.101 -10.997 1.00 92.06 81 LEU A CA 1
ATOM 634 C C . LEU A 1 81 ? -1.389 -2.004 -9.729 1.00 92.06 81 LEU A C 1
ATOM 636 O O . LEU A 1 81 ? -1.254 -2.820 -8.818 1.00 92.06 81 LEU A O 1
ATOM 640 N N . ILE A 1 82 ? -2.292 -1.021 -9.662 1.00 92.25 82 ILE A N 1
ATOM 641 C CA . ILE A 1 82 ? -3.142 -0.794 -8.487 1.00 92.25 82 ILE A CA 1
ATOM 642 C C . ILE A 1 82 ? -4.244 -1.852 -8.437 1.00 92.25 82 ILE A C 1
ATOM 644 O O . ILE A 1 82 ? -5.221 -1.791 -9.184 1.00 92.25 82 ILE A O 1
ATOM 648 N N . ARG A 1 83 ? -4.117 -2.810 -7.514 1.00 91.19 83 ARG A N 1
ATOM 649 C CA . ARG A 1 83 ? -5.091 -3.895 -7.333 1.00 91.19 83 ARG A CA 1
ATOM 650 C C . ARG A 1 83 ? -5.520 -4.029 -5.871 1.00 91.19 83 ARG A C 1
ATOM 652 O O . ARG A 1 83 ? -4.729 -3.744 -4.970 1.00 91.19 83 ARG A O 1
ATOM 659 N N . PRO A 1 84 ? -6.768 -4.456 -5.599 1.00 91.88 84 PRO A N 1
ATOM 660 C CA . PRO A 1 84 ? -7.171 -4.842 -4.253 1.00 91.88 84 PRO A CA 1
ATOM 661 C C . PRO A 1 84 ? -6.251 -5.939 -3.704 1.00 91.88 84 PRO A C 1
ATOM 663 O O . PRO A 1 84 ? -5.844 -6.838 -4.435 1.00 91.88 84 PRO A O 1
ATOM 666 N N . LEU A 1 85 ? -5.958 -5.873 -2.405 1.00 92.50 85 LEU A N 1
ATOM 667 C CA . LEU A 1 85 ? -5.210 -6.934 -1.736 1.00 92.50 85 LEU A CA 1
ATOM 668 C C . LEU A 1 85 ? -6.153 -8.108 -1.449 1.00 92.50 85 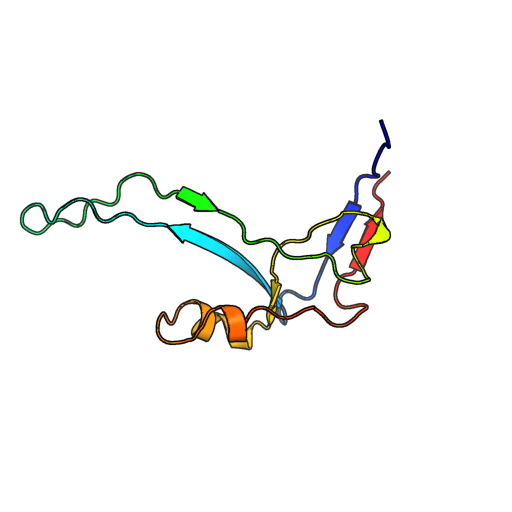LEU A C 1
ATOM 670 O O . LEU A 1 85 ? -7.314 -7.857 -1.097 1.00 92.50 85 LEU A O 1
ATOM 674 N N . PRO A 1 86 ? -5.673 -9.359 -1.544 1.00 92.44 86 PRO A N 1
ATOM 675 C CA . PRO A 1 86 ? -6.414 -10.511 -1.051 1.00 92.44 86 PRO A CA 1
ATOM 676 C C . PRO A 1 86 ? -6.798 -10.336 0.432 1.00 92.44 86 PRO A C 1
ATOM 678 O O . PRO A 1 86 ? -6.032 -9.724 1.183 1.00 92.44 86 PRO A O 1
ATOM 681 N N . PRO A 1 87 ? -7.945 -10.874 0.882 1.00 94.62 87 PRO A N 1
ATOM 682 C CA . PRO A 1 87 ? -8.299 -10.884 2.301 1.00 94.62 87 PRO A CA 1
ATOM 683 C C . PRO A 1 87 ? -7.210 -11.543 3.159 1.00 94.62 87 PRO A C 1
ATOM 685 O O . PRO A 1 87 ? -6.587 -12.513 2.724 1.00 94.62 87 PRO A O 1
ATOM 688 N N . GLY A 1 88 ? -6.995 -11.034 4.373 1.00 94.25 88 GLY A N 1
ATOM 689 C CA . GLY A 1 88 ? -5.983 -11.546 5.302 1.00 94.25 88 GLY A CA 1
ATOM 690 C C . GLY A 1 88 ? -4.547 -11.132 4.969 1.00 94.25 88 GLY A C 1
ATOM 691 O O . GLY A 1 88 ? -3.615 -11.589 5.628 1.00 94.25 88 GLY A O 1
ATOM 692 N N . THR A 1 89 ? -4.351 -10.263 3.972 1.00 94.44 89 THR A N 1
ATOM 693 C CA . THR A 1 89 ? -3.024 -9.702 3.668 1.00 94.44 89 THR A CA 1
ATOM 694 C C . THR A 1 89 ? -2.587 -8.710 4.745 1.00 94.44 89 THR A C 1
ATOM 696 O O . THR A 1 89 ? -1.395 -8.596 5.040 1.00 94.44 89 THR A O 1
ATOM 699 N N . LEU A 1 90 ? -3.540 -7.972 5.322 1.00 94.06 90 LEU A N 1
ATOM 700 C CA . LEU A 1 90 ? -3.273 -7.001 6.376 1.00 94.06 90 LEU A CA 1
ATOM 701 C C . LEU A 1 90 ? -3.662 -7.585 7.732 1.00 94.06 90 LEU A C 1
ATOM 703 O O . LEU A 1 90 ? -4.806 -7.975 7.954 1.00 94.06 90 LEU A O 1
ATOM 707 N N . ASN A 1 91 ? -2.714 -7.590 8.664 1.00 93.25 91 ASN A N 1
ATOM 708 C CA . ASN A 1 91 ? -2.978 -7.910 10.058 1.00 93.25 91 ASN A CA 1
ATOM 709 C C . ASN A 1 91 ? -3.325 -6.613 10.799 1.00 93.25 91 ASN A C 1
ATOM 711 O O . ASN A 1 91 ? -2.484 -5.716 10.917 1.00 93.25 91 ASN A O 1
ATOM 715 N N . VAL A 1 92 ? -4.573 -6.508 11.252 1.00 92.69 92 VAL A N 1
ATOM 716 C CA . VAL A 1 92 ? -5.116 -5.317 11.909 1.00 92.69 92 VAL A CA 1
ATOM 717 C C . VAL A 1 92 ? -5.385 -5.625 13.374 1.00 92.69 92 VAL A C 1
ATOM 719 O O . VAL A 1 92 ? -6.117 -6.552 13.708 1.00 92.69 92 VAL A O 1
ATOM 722 N N . GLU A 1 93 ? -4.805 -4.814 14.248 1.00 92.38 93 GLU A N 1
ATOM 723 C CA . GLU A 1 93 ? -4.927 -4.917 15.698 1.00 92.38 93 GLU A CA 1
ATOM 724 C C . GLU A 1 93 ? -5.488 -3.595 16.228 1.00 92.38 93 GLU A C 1
ATOM 726 O O . GLU A 1 93 ? -4.936 -2.532 15.948 1.00 92.38 93 GLU A O 1
ATOM 731 N N . GLN A 1 94 ? -6.577 -3.633 16.994 1.00 88.81 94 GLN A N 1
ATOM 732 C CA . GLN A 1 94 ? -7.033 -2.452 17.722 1.00 88.81 94 GLN A CA 1
ATOM 733 C C . GLN A 1 94 ? -6.090 -2.186 18.899 1.00 88.81 94 GLN A C 1
ATOM 735 O O . GLN A 1 94 ? -5.800 -3.086 19.680 1.00 88.81 94 GLN A O 1
ATOM 740 N N . VAL A 1 95 ? -5.614 -0.949 19.019 1.00 88.56 95 VAL A N 1
ATOM 741 C CA . VAL A 1 95 ? -4.708 -0.513 20.082 1.00 88.56 95 VAL A CA 1
ATOM 742 C C . VAL A 1 95 ? -5.506 0.346 21.060 1.00 88.56 95 VAL A C 1
ATOM 744 O O . VAL A 1 95 ? -5.932 1.448 20.709 1.00 88.56 95 VAL A O 1
ATOM 747 N N . GLY A 1 96 ? -5.729 -0.172 22.267 1.00 68.88 96 GLY A N 1
ATOM 748 C CA . GLY A 1 96 ? -6.479 0.493 23.335 1.00 68.88 96 GLY A CA 1
ATOM 749 C C . GLY A 1 96 ? -6.592 -0.380 24.568 1.00 68.88 96 GLY A C 1
ATOM 750 O O . GLY A 1 96 ? -7.101 -1.509 24.412 1.00 68.88 96 GLY A O 1
#

Secondary structure (DSSP, 8-state):
--PPPPEEEE--TTTEEE-EEEE------BTTB-----PEEEE-EEPPPHHHHTT-S-EE-EEEGGGHHHHH-TTS-HHHH--PPPTTSSEEEE--

pLDDT: mean 80.94, std 16.21, range [43.09, 95.0]

Foldseek 3Di:
DPDFFDKDKDADPLFKDFDKAKDFDQDDDDPPDRDGDDIDIDFAKDADAPVCNVRDRIDTFMFTPVCPVVCPDPVRPPVVGGDHDDPPRMDMDGDD

Radius of gyration: 17.39 Å; chains: 1; bounding box: 43×39×43 Å

Sequence (96 aa):
MVWRPLIRVRCDFDRFAPIEVVQSFPVGLAKGDVVIETTRASILTMPPGPDIASYHDRKIVILERTALADWLDLAVPTQSLIRPLPPGTLNVEQVG